Protein AF-A0A8J6B3V7-F1 (afdb_monomer)

Foldseek 3Di:
DLVVVVVVCVVVVADDDPLVSVLLCVLCVNPPVSSVVQVVVQVVVDPPHDSPGDRDDDPVVVVVVVLVVVVVVDPDPVVVVVSVVVVVVVVVVVVVVVVVVVVVVVD

Sequence (107 aa):
VCAVLFNVCRKEGLVLPQELARKIAEKSGRNLRKALLMCEACRVQQYPFSSDQDVPETDWEVYVKETANVIVSQQNPQRFAYFDSEKRKFISRTRNWMKRCQTVRRH

Mean predicted aligned error: 10.7 Å

Organism: Eleutherodactylus coqui (NCBI:txid57060)

Nearest PDB structures (foldseek):
  8ui8-assembly1_E  TM=9.434E-01  e=9.114E-09  Homo sapiens
  8twa-assembly1_5  TM=8.868E-01  e=5.435E-03  Saccharomyces cerevisiae
  7tid-assembly1_E  TM=8.868E-01  e=5.435E-03  Saccharomyces cerevisiae
  6vvo-assembly1_C  TM=5.143E-01  e=1.517E+00  Homo sapiens

Structure (mmCIF, N/CA/C/O backbone):
data_AF-A0A8J6B3V7-F1
#
_entry.id   AF-A0A8J6B3V7-F1
#
loop_
_atom_site.group_PDB
_atom_site.id
_atom_site.type_symbol
_atom_site.label_atom_id
_atom_site.label_alt_id
_atom_site.label_comp_id
_atom_site.label_asym_id
_atom_site.label_e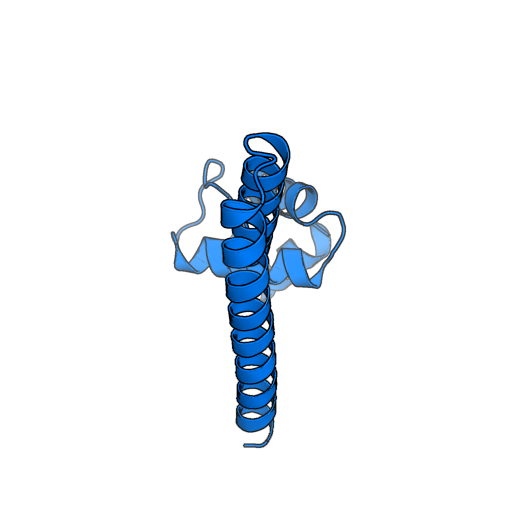ntity_id
_atom_site.label_seq_id
_atom_site.pdbx_PDB_ins_code
_atom_site.Cartn_x
_atom_site.Cartn_y
_atom_site.Cartn_z
_atom_site.occupancy
_atom_site.B_iso_or_equiv
_atom_site.auth_seq_id
_atom_site.auth_comp_id
_atom_site.auth_asym_id
_atom_site.auth_atom_id
_atom_site.pdbx_PDB_model_num
ATOM 1 N N . VAL A 1 1 ? -10.271 -10.174 4.214 1.00 81.94 1 VAL A N 1
ATOM 2 C CA . VAL A 1 1 ? -9.174 -9.221 4.521 1.00 81.94 1 VAL A CA 1
ATOM 3 C C . VAL A 1 1 ? -9.661 -8.091 5.424 1.00 81.94 1 VAL A C 1
ATOM 5 O O . VAL A 1 1 ? -9.119 -7.976 6.512 1.00 81.94 1 VAL A O 1
ATOM 8 N N . CYS A 1 2 ? -10.722 -7.350 5.067 1.00 85.38 2 CYS A N 1
ATOM 9 C CA . CYS A 1 2 ? -11.239 -6.232 5.881 1.00 85.38 2 CYS A CA 1
ATOM 10 C C . CYS A 1 2 ? -11.523 -6.592 7.349 1.00 85.38 2 CYS A C 1
ATOM 12 O O . CYS A 1 2 ? -11.068 -5.888 8.238 1.00 85.38 2 CYS A O 1
ATOM 14 N N . ALA A 1 3 ? -12.197 -7.717 7.622 1.00 87.06 3 ALA A N 1
ATOM 15 C CA . ALA A 1 3 ? -12.491 -8.143 8.997 1.00 87.06 3 ALA A CA 1
ATOM 16 C C . ALA A 1 3 ? -11.227 -8.318 9.862 1.00 87.06 3 ALA A C 1
ATOM 18 O O . ALA A 1 3 ? -11.225 -7.989 11.044 1.00 87.06 3 ALA A O 1
ATOM 19 N N . VAL A 1 4 ? -10.128 -8.794 9.267 1.00 90.00 4 VAL A N 1
ATOM 20 C CA . VAL A 1 4 ? -8.851 -8.943 9.977 1.00 90.00 4 VAL A CA 1
ATOM 21 C C . VAL A 1 4 ? -8.200 -7.580 10.213 1.00 90.00 4 VAL A C 1
ATOM 23 O O . VAL A 1 4 ? -7.708 -7.351 11.310 1.00 90.00 4 VAL A O 1
ATOM 26 N N . LEU A 1 5 ? -8.254 -6.665 9.236 1.00 88.12 5 LEU A N 1
ATOM 27 C CA . LEU A 1 5 ? -7.763 -5.290 9.401 1.00 88.12 5 LEU A CA 1
ATOM 28 C C . LEU A 1 5 ? -8.483 -4.576 10.547 1.00 88.12 5 LEU A C 1
ATOM 30 O O . LEU A 1 5 ? -7.827 -4.055 11.439 1.00 88.12 5 LEU A O 1
ATOM 34 N N . PHE A 1 6 ? -9.816 -4.644 10.590 1.00 91.06 6 PHE A N 1
ATOM 35 C CA . PHE A 1 6 ? -10.590 -4.079 11.697 1.00 91.06 6 PHE A CA 1
ATOM 36 C C . PHE A 1 6 ? -10.218 -4.695 13.043 1.00 91.06 6 PHE A C 1
ATOM 38 O O . PHE A 1 6 ? -10.058 -3.972 14.021 1.00 91.06 6 PHE A O 1
ATOM 45 N N . ASN A 1 7 ? -10.038 -6.016 13.103 1.00 90.88 7 ASN A N 1
ATOM 46 C CA . ASN A 1 7 ? -9.635 -6.685 14.337 1.00 90.88 7 ASN A CA 1
ATOM 47 C C . ASN A 1 7 ? -8.241 -6.248 14.811 1.00 90.88 7 ASN A C 1
ATOM 49 O O . ASN A 1 7 ? -8.047 -6.093 16.015 1.00 90.88 7 ASN A O 1
ATOM 53 N N . VAL A 1 8 ? -7.282 -6.053 13.899 1.00 89.06 8 VAL A N 1
ATOM 54 C CA . VAL A 1 8 ? -5.933 -5.572 14.241 1.00 89.06 8 VAL A CA 1
ATOM 55 C C . VAL A 1 8 ? -5.981 -4.110 14.680 1.00 89.06 8 VAL A C 1
ATOM 57 O O . VAL A 1 8 ? -5.529 -3.808 15.779 1.00 89.06 8 VAL A O 1
ATOM 60 N N . CYS A 1 9 ? -6.620 -3.228 13.908 1.00 86.94 9 CYS A N 1
ATOM 61 C CA . CYS A 1 9 ? -6.763 -1.817 14.274 1.00 86.94 9 CYS A CA 1
ATOM 62 C C . CYS A 1 9 ? -7.479 -1.646 15.619 1.00 86.94 9 CYS A C 1
ATOM 64 O O . CYS A 1 9 ? -7.008 -0.891 16.462 1.00 86.94 9 CYS A O 1
ATOM 66 N N . ARG A 1 10 ? -8.544 -2.416 15.882 1.00 89.25 10 ARG A N 1
ATOM 67 C CA . ARG A 1 10 ? -9.252 -2.392 17.171 1.00 89.25 10 ARG A CA 1
ATOM 68 C C . ARG A 1 10 ? -8.360 -2.826 18.334 1.00 89.25 10 ARG A C 1
ATOM 70 O O . ARG A 1 10 ? -8.460 -2.249 19.410 1.00 89.25 10 ARG A O 1
ATOM 77 N N . LYS A 1 11 ? -7.496 -3.829 18.137 1.00 89.94 11 LYS A N 1
ATOM 78 C CA . LYS A 1 11 ? -6.517 -4.253 19.155 1.00 89.94 11 LYS A CA 1
ATOM 79 C C . LYS A 1 11 ? -5.448 -3.192 19.414 1.00 89.94 11 LYS A C 1
ATOM 81 O O . LYS A 1 11 ? -4.984 -3.087 20.540 1.00 89.94 11 LYS A O 1
ATOM 86 N N . GLU A 1 12 ? -5.089 -2.410 18.401 1.00 87.44 12 GLU A N 1
ATOM 87 C CA . GLU A 1 12 ? -4.158 -1.283 18.531 1.00 87.44 12 GLU A CA 1
ATOM 88 C C . GLU A 1 12 ? -4.825 0.020 19.010 1.00 87.44 12 GLU A C 1
ATOM 90 O O . GLU A 1 12 ? -4.152 1.038 19.134 1.00 87.44 12 GLU A O 1
ATOM 95 N N . GLY A 1 13 ? -6.137 0.017 19.280 1.00 86.06 13 GLY A N 1
ATOM 96 C CA . GLY A 1 13 ? -6.875 1.224 19.674 1.00 86.06 13 GLY A CA 1
ATOM 97 C C . GLY A 1 13 ? -7.067 2.237 18.538 1.00 86.06 13 GLY A C 1
ATOM 98 O O . GLY A 1 13 ? -7.348 3.405 18.792 1.00 86.06 13 GLY A O 1
ATOM 99 N N . LEU A 1 14 ? -6.917 1.805 17.285 1.00 87.00 14 LEU A N 1
ATOM 100 C CA . LEU A 1 14 ? -7.041 2.632 16.090 1.00 87.00 14 LEU A CA 1
ATOM 101 C C . LEU A 1 14 ? -8.441 2.508 15.475 1.00 87.00 14 LEU A C 1
ATOM 103 O O . LEU A 1 14 ? -8.990 1.409 15.350 1.00 87.00 14 LEU A O 1
ATOM 107 N N . VAL A 1 15 ? -8.988 3.630 15.006 1.00 86.94 15 VAL A N 1
ATOM 108 C CA . VAL A 1 15 ? -10.276 3.673 14.299 1.00 86.94 15 VAL A CA 1
ATOM 109 C C . VAL A 1 15 ? -10.023 3.723 12.797 1.00 86.94 15 VAL A C 1
ATOM 111 O O . VAL A 1 15 ? -9.704 4.775 12.254 1.00 86.94 15 VAL A O 1
ATOM 114 N N . LEU A 1 16 ? -10.148 2.578 12.125 1.00 87.00 16 LEU A N 1
ATOM 115 C CA . LEU A 1 16 ? -9.975 2.478 10.675 1.00 87.00 16 LEU A CA 1
ATOM 116 C C . LEU A 1 16 ? -11.303 2.776 9.949 1.00 87.00 16 LEU A C 1
ATOM 118 O O . LEU A 1 16 ? -12.278 2.059 10.184 1.00 87.00 16 LEU A O 1
ATOM 122 N N . PRO A 1 17 ? -11.365 3.766 9.040 1.00 90.81 17 PRO A N 1
ATOM 123 C CA . PRO A 1 17 ? -12.538 4.003 8.204 1.00 90.81 17 PRO A CA 1
ATOM 124 C C . PRO A 1 17 ? -12.821 2.815 7.278 1.00 90.81 17 PRO A C 1
ATOM 126 O O . PRO A 1 17 ? -11.906 2.219 6.703 1.00 90.81 17 PRO A O 1
ATOM 129 N N . GLN A 1 18 ? -14.100 2.494 7.078 1.00 89.50 18 GLN A N 1
ATOM 130 C CA . GLN A 1 18 ? -14.498 1.348 6.255 1.00 89.50 18 GLN A CA 1
ATOM 131 C C . GLN A 1 18 ? -14.092 1.490 4.786 1.00 89.50 18 GLN A C 1
ATOM 133 O O . GLN A 1 18 ? -13.691 0.504 4.163 1.00 89.50 18 GLN A O 1
ATOM 138 N N . GLU A 1 19 ? -14.137 2.706 4.246 1.00 90.69 19 GLU A N 1
ATOM 139 C CA . GLU A 1 19 ? -13.707 2.964 2.872 1.00 90.69 19 GLU A CA 1
ATOM 140 C C . GLU A 1 19 ? -12.214 2.703 2.676 1.00 90.69 19 GLU A C 1
ATOM 142 O O . GLU A 1 19 ? -11.828 2.025 1.722 1.00 90.69 19 GLU A O 1
ATOM 147 N N . LEU A 1 20 ? -11.382 3.156 3.619 1.00 89.25 20 LEU A N 1
ATOM 148 C CA . LEU A 1 20 ? -9.942 2.912 3.592 1.00 89.25 20 LEU A CA 1
ATOM 149 C C . LEU A 1 20 ? -9.639 1.413 3.725 1.00 89.25 20 LEU A C 1
ATOM 151 O O . LEU A 1 20 ? -8.838 0.870 2.965 1.00 89.25 20 LEU A O 1
ATOM 155 N N . ALA A 1 21 ? -10.342 0.705 4.615 1.00 90.00 21 ALA A N 1
ATOM 156 C CA . ALA A 1 21 ? -10.212 -0.746 4.757 1.00 90.00 21 ALA A CA 1
ATOM 157 C C . ALA A 1 21 ? -10.544 -1.495 3.452 1.00 90.00 21 ALA A C 1
ATOM 159 O O . ALA A 1 21 ? -9.858 -2.461 3.103 1.00 90.00 21 ALA A O 1
ATOM 160 N N . ARG A 1 22 ? -11.573 -1.047 2.715 1.00 90.81 22 ARG A N 1
ATOM 161 C CA . ARG A 1 22 ? -11.935 -1.603 1.403 1.00 90.81 22 ARG A CA 1
ATOM 162 C C . ARG A 1 22 ? -10.851 -1.325 0.363 1.00 90.81 22 ARG A C 1
ATOM 164 O O . ARG A 1 22 ? -10.407 -2.269 -0.287 1.00 90.81 22 ARG A O 1
ATOM 171 N N . LYS A 1 23 ? -10.368 -0.080 0.266 1.00 90.88 23 LYS A N 1
ATOM 172 C CA . LYS A 1 23 ? -9.271 0.306 -0.643 1.00 90.88 23 LYS A CA 1
ATOM 173 C C . LYS A 1 23 ? -8.016 -0.543 -0.400 1.00 90.88 23 LYS A C 1
ATOM 175 O O . LYS A 1 23 ? -7.441 -1.078 -1.347 1.00 90.88 23 LYS A O 1
ATOM 180 N N . ILE A 1 24 ? -7.625 -0.740 0.863 1.00 89.25 24 ILE A N 1
ATOM 181 C CA . ILE A 1 24 ? -6.488 -1.598 1.236 1.00 89.25 24 ILE A CA 1
ATOM 182 C C . ILE A 1 24 ? -6.753 -3.055 0.836 1.00 89.25 24 ILE A C 1
ATOM 184 O O . ILE A 1 24 ? -5.882 -3.716 0.269 1.00 89.25 24 ILE A O 1
ATOM 188 N N . ALA A 1 25 ? -7.950 -3.582 1.103 1.00 90.31 25 ALA A N 1
ATOM 189 C CA . ALA A 1 25 ? -8.290 -4.955 0.744 1.00 90.31 25 ALA A CA 1
ATOM 190 C C . ALA A 1 25 ? -8.238 -5.195 -0.774 1.00 90.31 25 ALA A C 1
ATOM 192 O O . ALA A 1 25 ? -7.728 -6.235 -1.195 1.00 90.31 25 ALA A O 1
ATOM 193 N N . GLU A 1 26 ? -8.683 -4.230 -1.578 1.00 90.44 26 GLU A N 1
ATOM 194 C CA . GLU A 1 26 ? -8.605 -4.270 -3.041 1.00 90.44 26 GLU A CA 1
ATOM 195 C C . GLU A 1 26 ? -7.153 -4.180 -3.533 1.00 90.44 26 GLU A C 1
ATOM 197 O O . GLU A 1 26 ? -6.688 -5.105 -4.202 1.00 90.44 26 GLU A O 1
ATOM 202 N N . LYS A 1 27 ? -6.385 -3.155 -3.124 1.00 87.44 27 LYS A N 1
ATOM 203 C CA . LYS A 1 27 ? -4.970 -2.995 -3.532 1.00 87.44 27 LYS A CA 1
ATOM 204 C C . LYS A 1 27 ? -4.065 -4.139 -3.047 1.00 87.44 27 LYS A C 1
ATOM 206 O O . LYS A 1 27 ? -3.042 -4.449 -3.666 1.00 87.44 27 LYS A O 1
ATOM 211 N N . SER A 1 28 ? -4.422 -4.794 -1.943 1.00 86.75 28 SER A N 1
ATOM 212 C CA . SER A 1 28 ? -3.657 -5.929 -1.415 1.00 86.75 28 SER A CA 1
ATOM 213 C C . SER A 1 28 ? -3.825 -7.221 -2.223 1.00 86.75 28 SER A C 1
ATOM 215 O O . SER A 1 28 ? -3.044 -8.151 -2.022 1.00 86.75 28 SER A O 1
ATOM 217 N N . GLY A 1 29 ? -4.821 -7.321 -3.114 1.00 87.56 29 GLY A N 1
ATOM 218 C CA . GLY A 1 29 ? -5.013 -8.498 -3.969 1.00 87.56 29 GLY A CA 1
ATOM 219 C C . GLY A 1 29 ? -5.237 -9.797 -3.184 1.00 87.56 29 GLY A C 1
ATOM 220 O O . GLY A 1 29 ? -4.670 -10.832 -3.521 1.00 87.56 29 GLY A O 1
ATOM 221 N N . ARG A 1 30 ? -6.021 -9.746 -2.096 1.00 85.81 30 ARG A N 1
ATOM 222 C CA . ARG A 1 30 ? -6.260 -10.866 -1.152 1.00 85.81 30 ARG A CA 1
ATOM 223 C C . ARG A 1 30 ? -5.018 -11.328 -0.366 1.00 85.81 30 ARG A C 1
ATOM 225 O O . ARG A 1 30 ? -5.109 -12.306 0.376 1.00 85.81 30 ARG A O 1
ATOM 232 N N . ASN A 1 31 ? -3.890 -10.620 -0.448 1.00 88.50 31 ASN A N 1
ATOM 233 C CA . ASN A 1 31 ? -2.703 -10.899 0.357 1.00 88.50 31 ASN A CA 1
ATOM 234 C C . ASN A 1 31 ? -2.789 -10.189 1.716 1.00 88.50 31 ASN A C 1
ATOM 236 O O . ASN A 1 31 ? -2.596 -8.979 1.827 1.00 88.50 31 ASN A O 1
ATOM 240 N N . LEU A 1 32 ? -3.044 -10.959 2.776 1.00 87.25 32 LEU A N 1
ATOM 241 C CA . LEU A 1 32 ? -3.232 -10.413 4.121 1.00 87.25 32 LEU A CA 1
ATOM 242 C C . LEU A 1 32 ? -1.975 -9.730 4.682 1.00 87.25 32 LEU A C 1
ATOM 244 O O . LEU A 1 32 ? -2.087 -8.692 5.326 1.00 87.25 32 LEU A O 1
ATOM 248 N N . ARG A 1 33 ? -0.779 -10.274 4.420 1.00 88.00 33 ARG A N 1
ATOM 249 C CA . ARG A 1 33 ? 0.477 -9.651 4.871 1.00 88.00 33 ARG A CA 1
ATOM 250 C C . ARG A 1 33 ? 0.669 -8.290 4.206 1.00 88.00 33 ARG A C 1
ATOM 252 O O . ARG A 1 33 ? 1.024 -7.332 4.882 1.00 88.00 33 ARG A O 1
ATOM 259 N N . LYS A 1 34 ? 0.398 -8.207 2.900 1.00 86.38 34 LYS A N 1
ATOM 260 C CA . LYS A 1 34 ? 0.453 -6.948 2.148 1.00 86.38 34 LYS A CA 1
ATOM 261 C C . LYS A 1 34 ? -0.559 -5.936 2.692 1.00 86.38 34 LYS A C 1
ATOM 263 O O . LYS A 1 34 ? -0.199 -4.788 2.905 1.00 86.38 34 LYS A O 1
ATOM 268 N N . ALA A 1 35 ? -1.785 -6.374 2.982 1.00 89.50 35 ALA A N 1
ATOM 269 C CA . ALA A 1 35 ? -2.825 -5.520 3.552 1.00 89.50 35 ALA A CA 1
ATOM 270 C C . ALA A 1 35 ? -2.424 -4.910 4.907 1.00 89.50 35 ALA A C 1
ATOM 272 O O . ALA A 1 35 ? -2.651 -3.725 5.129 1.00 89.50 35 ALA A O 1
ATOM 273 N N . LEU A 1 36 ? -1.809 -5.699 5.797 1.00 88.00 36 LEU A N 1
ATOM 274 C CA . LEU A 1 36 ? -1.338 -5.215 7.100 1.00 88.00 36 LEU A CA 1
ATOM 275 C C . LEU A 1 36 ? -0.225 -4.173 6.949 1.00 88.00 36 LEU A C 1
ATOM 277 O O . LEU A 1 36 ? -0.328 -3.093 7.519 1.00 88.00 36 LEU A O 1
ATOM 281 N N . LEU A 1 37 ? 0.777 -4.453 6.110 1.00 88.25 37 LEU A N 1
ATOM 282 C CA . LEU A 1 37 ? 1.864 -3.509 5.827 1.00 88.25 37 LEU A CA 1
ATOM 283 C C . LEU A 1 37 ? 1.351 -2.207 5.196 1.00 88.25 37 LEU A C 1
ATOM 285 O O . LEU A 1 37 ? 1.796 -1.125 5.562 1.00 88.25 37 LEU A O 1
ATOM 289 N N . MET A 1 38 ? 0.387 -2.297 4.275 1.00 88.00 38 MET A N 1
ATOM 290 C CA . MET A 1 38 ? -0.269 -1.124 3.689 1.00 88.00 38 MET A CA 1
ATOM 291 C C . MET A 1 38 ? -1.018 -0.308 4.748 1.00 88.00 38 MET A C 1
ATOM 293 O O . MET A 1 38 ? -0.948 0.916 4.731 1.00 88.00 38 MET A O 1
ATOM 297 N N . CYS A 1 39 ? -1.697 -0.969 5.689 1.00 87.88 39 CYS A N 1
ATOM 298 C CA . CYS A 1 39 ? -2.390 -0.308 6.793 1.00 87.88 39 CYS A CA 1
ATOM 299 C C . CYS A 1 39 ? -1.418 0.419 7.740 1.00 87.88 39 CYS A C 1
ATOM 301 O O . CYS A 1 39 ? -1.680 1.554 8.136 1.00 87.88 39 CYS A O 1
ATOM 303 N N . GLU A 1 40 ? -0.280 -0.198 8.069 1.00 86.94 40 GLU A N 1
ATOM 304 C CA . GLU A 1 40 ? 0.788 0.433 8.856 1.00 86.94 40 GLU A CA 1
ATOM 305 C C . GLU A 1 40 ? 1.396 1.633 8.122 1.00 86.94 40 GLU A C 1
ATOM 307 O O . GLU A 1 40 ? 1.567 2.697 8.715 1.00 86.94 40 GLU A O 1
ATOM 312 N N . ALA A 1 41 ? 1.667 1.495 6.822 1.00 84.88 41 ALA A N 1
ATOM 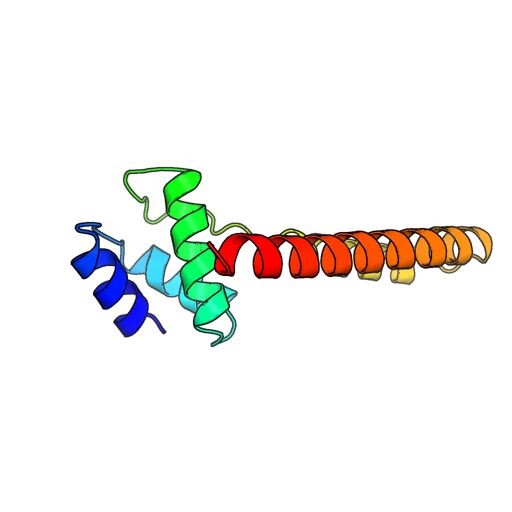313 C CA . ALA A 1 41 ? 2.183 2.582 5.996 1.00 84.88 41 ALA A CA 1
ATOM 314 C C . ALA A 1 41 ? 1.203 3.764 5.932 1.00 84.88 41 ALA A C 1
ATOM 316 O O . ALA A 1 41 ? 1.627 4.910 6.070 1.00 84.88 41 ALA A O 1
ATOM 317 N N . CYS A 1 42 ? -0.104 3.494 5.811 1.00 87.25 42 CYS A N 1
ATOM 318 C CA . CYS A 1 42 ? -1.136 4.530 5.893 1.00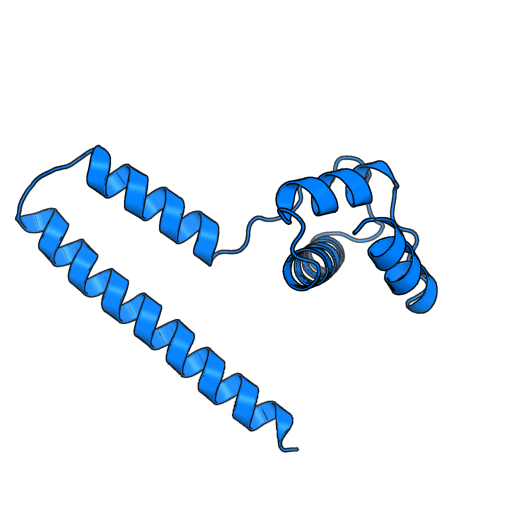 87.25 42 CYS A CA 1
ATOM 319 C C . CYS A 1 42 ? -1.068 5.265 7.240 1.00 87.25 42 CYS A C 1
ATOM 321 O O . CYS A 1 42 ? -1.083 6.492 7.272 1.00 87.25 42 CYS A O 1
ATOM 323 N N . ARG A 1 43 ? -0.922 4.530 8.351 1.00 84.62 43 ARG A N 1
ATOM 324 C CA . ARG A 1 43 ? -0.811 5.128 9.691 1.00 84.62 43 ARG A CA 1
ATOM 325 C C . ARG A 1 43 ? 0.418 6.031 9.820 1.00 84.62 43 ARG A C 1
ATOM 327 O O . ARG A 1 43 ? 0.334 7.081 10.443 1.00 84.62 43 ARG A O 1
ATOM 334 N N . VAL A 1 44 ? 1.556 5.609 9.264 1.00 86.00 44 VAL A N 1
ATOM 335 C CA . VAL A 1 44 ? 2.817 6.372 9.305 1.00 86.00 44 VAL A CA 1
ATOM 336 C C . VAL A 1 44 ? 2.747 7.626 8.434 1.00 86.00 44 VAL A C 1
ATOM 338 O O . VAL A 1 44 ? 3.295 8.653 8.821 1.00 86.00 44 VAL A O 1
ATOM 341 N N . GLN A 1 45 ? 2.080 7.562 7.279 1.00 84.62 45 GLN A N 1
ATOM 342 C CA . GLN A 1 45 ? 1.917 8.725 6.406 1.00 84.62 45 GLN A CA 1
ATOM 343 C C . GLN A 1 45 ? 1.004 9.788 7.013 1.00 84.62 45 GLN A C 1
ATOM 345 O O . GLN A 1 45 ? 1.323 10.972 6.947 1.00 84.62 45 GLN A O 1
ATOM 350 N N . GLN A 1 46 ? -0.133 9.377 7.577 1.00 80.12 46 GLN A N 1
ATOM 351 C CA . GLN A 1 46 ? -1.107 10.304 8.132 1.00 80.12 46 GLN A CA 1
ATOM 352 C C . GLN A 1 46 ? -1.959 9.624 9.205 1.00 80.12 46 GLN A C 1
ATOM 354 O O . GLN A 1 46 ? -2.581 8.587 8.971 1.00 80.12 46 GLN A O 1
ATOM 359 N N . TYR A 1 47 ? -2.036 10.265 10.371 1.00 82.38 47 TYR A N 1
ATOM 360 C CA . TYR A 1 47 ? -2.974 9.908 11.426 1.00 82.38 47 TYR A CA 1
ATOM 361 C C . TYR A 1 47 ? -3.566 11.182 12.055 1.00 82.38 47 TYR A C 1
ATOM 363 O O . TYR A 1 47 ? -2.795 12.108 12.319 1.00 82.38 47 TYR A O 1
ATOM 371 N N . PRO A 1 48 ? -4.888 11.263 12.321 1.00 85.12 48 PRO A N 1
ATOM 372 C CA . PRO A 1 48 ? -5.923 10.226 12.176 1.00 85.12 48 PRO A CA 1
ATOM 373 C C . PRO A 1 48 ? -6.189 9.791 10.728 1.00 85.12 48 PRO A C 1
ATOM 375 O O . PRO A 1 48 ? -5.948 10.550 9.791 1.00 85.12 48 PRO A O 1
ATOM 378 N N . PHE A 1 49 ? -6.687 8.563 10.551 1.00 86.56 49 PHE A N 1
ATOM 379 C CA . PHE A 1 49 ? -7.026 8.034 9.228 1.00 86.56 49 PHE A CA 1
ATOM 380 C C . PHE A 1 49 ? -8.124 8.865 8.551 1.00 86.56 49 PHE A C 1
ATOM 382 O O . PHE A 1 49 ? -9.126 9.208 9.180 1.00 86.56 49 PHE A O 1
ATOM 389 N N . SER A 1 50 ? -7.969 9.106 7.249 1.00 86.56 50 SER A N 1
ATOM 390 C CA . SER A 1 50 ? -8.998 9.713 6.395 1.00 86.56 50 SER A CA 1
ATOM 391 C C . SER A 1 50 ? -9.590 8.674 5.436 1.00 86.56 50 SER A C 1
ATOM 393 O 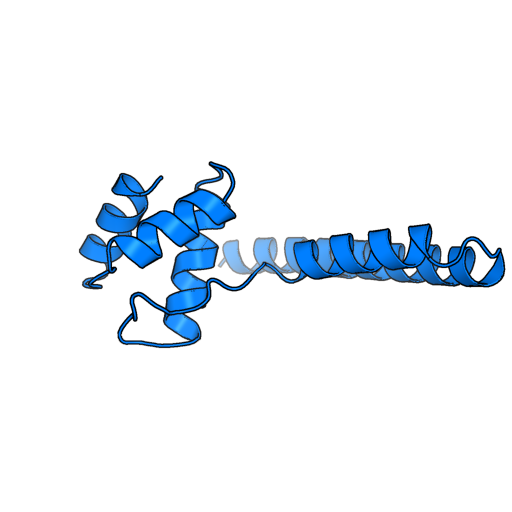O . SER A 1 50 ? -8.893 7.755 5.002 1.00 86.56 50 SER A O 1
ATOM 395 N N . SER A 1 51 ? -10.870 8.803 5.077 1.00 83.12 51 SER A N 1
ATOM 396 C CA . SER A 1 51 ? -11.519 7.969 4.049 1.00 83.12 51 SER A CA 1
ATOM 397 C C . SER A 1 51 ? -10.880 8.145 2.667 1.00 83.12 51 SER A C 1
ATOM 399 O O . SER A 1 51 ? -10.760 7.180 1.904 1.00 83.12 51 SER A O 1
ATOM 401 N N . ASP A 1 52 ? -10.406 9.357 2.376 1.00 82.69 52 ASP A N 1
ATOM 402 C CA . ASP A 1 52 ? -9.811 9.746 1.091 1.00 82.69 52 ASP A CA 1
ATOM 403 C C . ASP A 1 52 ? -8.294 9.596 1.041 1.00 82.69 52 ASP A C 1
ATOM 405 O O . ASP A 1 52 ? -7.667 9.930 0.038 1.00 82.69 52 ASP A O 1
ATOM 409 N N . GLN A 1 53 ? -7.698 9.047 2.097 1.00 84.12 53 GLN A N 1
ATOM 410 C CA . GLN A 1 53 ? -6.270 8.789 2.133 1.00 84.12 53 GLN A CA 1
ATOM 411 C C . GLN A 1 53 ? -5.861 7.839 0.998 1.00 84.12 53 GLN A C 1
ATOM 413 O O . GLN A 1 53 ? -6.495 6.798 0.779 1.00 84.12 53 GLN A O 1
ATOM 418 N N . ASP A 1 54 ? -4.790 8.191 0.282 1.00 83.38 54 ASP A N 1
ATOM 419 C CA . ASP A 1 54 ? -4.220 7.283 -0.705 1.00 83.38 54 ASP A CA 1
ATOM 420 C C . ASP A 1 54 ? -3.477 6.145 -0.003 1.00 83.38 54 ASP A C 1
ATOM 422 O O . ASP A 1 54 ? -2.784 6.327 0.998 1.00 83.38 54 ASP A O 1
ATOM 426 N N . VAL A 1 55 ? -3.653 4.943 -0.538 1.00 85.44 55 VAL A N 1
ATOM 427 C CA . VAL A 1 55 ? -2.994 3.745 -0.029 1.00 85.44 55 VAL A CA 1
ATOM 428 C C . VAL A 1 55 ? -1.678 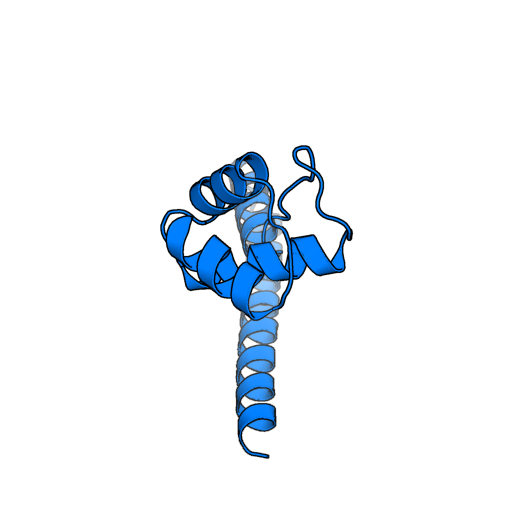3.607 -0.787 1.00 85.44 55 VAL A C 1
ATOM 430 O O . VAL A 1 55 ? -1.734 3.293 -1.984 1.00 85.44 55 VAL A O 1
ATOM 433 N N . PRO A 1 56 ? -0.516 3.802 -0.138 1.00 77.56 56 PRO A N 1
ATOM 434 C CA . PRO A 1 56 ? 0.763 3.742 -0.825 1.00 77.56 56 PRO A CA 1
ATOM 435 C C . PRO A 1 56 ? 0.968 2.373 -1.474 1.00 77.56 56 PRO A C 1
ATOM 437 O O . PRO A 1 56 ? 0.770 1.324 -0.850 1.00 77.56 56 PRO A O 1
ATOM 440 N N . GLU A 1 57 ? 1.363 2.381 -2.747 1.00 76.50 57 GLU A N 1
ATOM 441 C CA . GLU A 1 57 ? 1.899 1.184 -3.387 1.00 76.50 57 GLU A CA 1
ATOM 442 C C . GLU A 1 57 ? 3.275 0.873 -2.799 1.00 76.50 57 GLU A C 1
ATOM 444 O O . GLU A 1 57 ? 4.034 1.764 -2.428 1.00 76.50 57 GLU A O 1
ATOM 449 N N . THR A 1 58 ? 3.608 -0.408 -2.687 1.00 71.69 58 THR A N 1
ATOM 450 C CA . THR A 1 58 ? 4.932 -0.801 -2.203 1.00 71.69 58 THR A CA 1
ATOM 451 C C . THR A 1 58 ? 5.995 -0.457 -3.248 1.00 71.69 58 THR A C 1
ATOM 453 O O . THR A 1 58 ? 5.800 -0.781 -4.417 1.00 71.69 58 THR A O 1
ATOM 456 N N . ASP A 1 59 ? 7.142 0.090 -2.833 1.00 67.00 59 ASP A N 1
ATOM 457 C CA . ASP A 1 59 ? 8.228 0.545 -3.727 1.00 67.00 59 ASP A CA 1
ATOM 458 C C . ASP A 1 59 ? 8.636 -0.477 -4.805 1.00 67.00 59 ASP A C 1
ATOM 460 O O . ASP A 1 59 ? 8.976 -0.118 -5.930 1.00 67.00 59 ASP A O 1
ATOM 464 N N . TRP A 1 60 ? 8.584 -1.777 -4.489 1.00 72.12 60 TRP A N 1
ATOM 465 C CA . TRP A 1 60 ? 8.904 -2.835 -5.450 1.00 72.12 60 TRP A CA 1
ATOM 466 C C . TRP A 1 60 ? 7.859 -2.984 -6.567 1.00 72.12 60 TRP A C 1
ATOM 468 O O . TRP A 1 60 ? 8.227 -3.341 -7.682 1.00 72.12 60 TRP A O 1
ATOM 478 N N . GLU A 1 61 ? 6.577 -2.717 -6.301 1.00 73.25 61 GLU A N 1
ATOM 479 C CA . GLU A 1 61 ? 5.514 -2.759 -7.318 1.00 73.25 61 GLU A CA 1
ATOM 480 C C . GLU A 1 61 ? 5.657 -1.594 -8.287 1.00 73.25 61 GLU A C 1
ATOM 482 O O . GLU A 1 61 ? 5.562 -1.797 -9.498 1.00 73.25 61 GLU A O 1
ATOM 487 N N . VAL A 1 62 ? 5.966 -0.407 -7.759 1.00 77.31 62 VAL A N 1
ATOM 488 C CA . VAL A 1 62 ? 6.271 0.783 -8.560 1.00 77.31 62 VAL A CA 1
ATOM 489 C C . VAL A 1 62 ? 7.484 0.510 -9.444 1.00 77.31 62 VAL A C 1
ATOM 491 O O . VAL A 1 62 ? 7.392 0.637 -10.662 1.00 77.31 62 VAL A O 1
ATOM 494 N N . TYR A 1 63 ? 8.577 0.004 -8.865 1.00 73.62 63 TYR A N 1
ATOM 495 C CA . TYR A 1 63 ? 9.787 -0.330 -9.617 1.00 73.62 63 TYR A CA 1
ATOM 496 C C . TYR A 1 63 ? 9.534 -1.357 -10.730 1.00 73.62 63 TYR A C 1
ATOM 498 O O . TYR A 1 63 ? 10.036 -1.203 -11.843 1.00 73.62 63 TYR A O 1
ATOM 506 N N . VAL A 1 64 ? 8.745 -2.406 -10.466 1.00 77.75 64 VAL A N 1
ATOM 507 C CA . VAL A 1 64 ? 8.402 -3.417 -11.481 1.00 77.75 64 VAL A CA 1
ATOM 508 C C . VAL A 1 64 ? 7.547 -2.815 -12.597 1.00 77.75 64 VAL A C 1
ATOM 510 O O . VAL A 1 64 ? 7.835 -3.073 -13.767 1.00 77.75 64 VAL A O 1
ATOM 513 N N . LYS A 1 65 ? 6.537 -1.998 -12.266 1.00 80.69 65 LYS A N 1
ATOM 514 C CA . LYS A 1 65 ? 5.695 -1.307 -13.257 1.00 80.69 65 LYS A CA 1
ATOM 515 C C . LYS A 1 65 ? 6.514 -0.351 -14.120 1.00 80.69 65 LYS A C 1
ATOM 517 O O . LYS A 1 65 ? 6.421 -0.409 -15.343 1.00 80.69 65 LYS A O 1
ATOM 522 N N . GLU A 1 66 ? 7.341 0.487 -13.502 1.00 81.44 66 GLU A N 1
ATOM 523 C CA . GLU A 1 66 ? 8.241 1.397 -14.211 1.00 81.44 66 GLU A CA 1
ATOM 524 C C . GLU A 1 66 ? 9.183 0.620 -15.126 1.00 81.44 66 GLU A C 1
ATOM 526 O O . GLU A 1 66 ? 9.268 0.918 -16.314 1.00 81.44 66 GLU A O 1
ATOM 531 N N . THR A 1 67 ? 9.818 -0.437 -14.614 1.00 75.69 67 THR A N 1
ATOM 532 C CA . THR A 1 67 ? 10.717 -1.287 -15.405 1.00 75.69 67 THR A CA 1
ATOM 533 C C . THR A 1 67 ? 9.996 -1.894 -16.610 1.00 75.69 67 THR A C 1
ATOM 535 O O . THR A 1 67 ? 10.517 -1.837 -17.722 1.00 75.69 67 THR A O 1
ATOM 538 N N . ALA A 1 68 ? 8.787 -2.432 -16.424 1.00 77.62 68 ALA A N 1
ATOM 539 C CA . ALA A 1 68 ? 7.985 -2.979 -17.516 1.00 77.62 68 ALA A CA 1
ATOM 540 C C . ALA A 1 68 ? 7.655 -1.908 -18.570 1.00 77.62 68 ALA A C 1
ATOM 542 O O . ALA A 1 68 ? 7.848 -2.142 -19.763 1.00 77.62 68 ALA A O 1
ATOM 543 N N . ASN A 1 69 ? 7.246 -0.713 -18.138 1.00 80.69 69 ASN A N 1
ATOM 544 C CA . ASN A 1 69 ? 6.958 0.409 -19.032 1.00 80.69 69 ASN A CA 1
ATOM 545 C C . ASN A 1 69 ? 8.192 0.849 -19.827 1.00 80.69 69 ASN A C 1
ATOM 547 O O . ASN A 1 69 ? 8.085 1.145 -21.021 1.00 80.69 69 ASN A O 1
ATOM 551 N N . VAL A 1 70 ? 9.380 0.874 -19.212 1.00 75.00 70 VAL A N 1
ATOM 552 C CA . VAL A 1 70 ? 10.589 1.235 -19.960 1.00 75.00 70 VAL A CA 1
ATOM 553 C C . VAL A 1 70 ? 11.020 0.138 -20.941 1.00 75.00 70 VAL A C 1
ATOM 555 O O . VAL A 1 70 ? 11.438 0.457 -22.052 1.00 75.00 70 VAL A O 1
ATOM 558 N N . ILE A 1 71 ? 10.857 -1.144 -20.594 1.00 72.12 71 ILE A N 1
ATOM 559 C CA . ILE A 1 71 ? 11.123 -2.262 -21.519 1.00 72.12 71 ILE A CA 1
ATOM 560 C C . ILE A 1 71 ? 10.209 -2.190 -22.751 1.00 72.12 71 ILE A C 1
ATOM 562 O O . ILE A 1 71 ? 10.668 -2.421 -23.870 1.00 72.12 71 ILE A O 1
ATOM 566 N N . VAL A 1 72 ? 8.926 -1.873 -22.555 1.00 76.25 72 VAL A N 1
ATOM 567 C CA . VAL A 1 72 ? 7.949 -1.763 -23.650 1.00 76.25 72 VAL A CA 1
ATOM 568 C C . VAL A 1 72 ? 8.210 -0.522 -24.508 1.00 76.25 72 VAL A C 1
ATOM 570 O O . VAL A 1 72 ? 8.105 -0.594 -25.728 1.00 76.25 7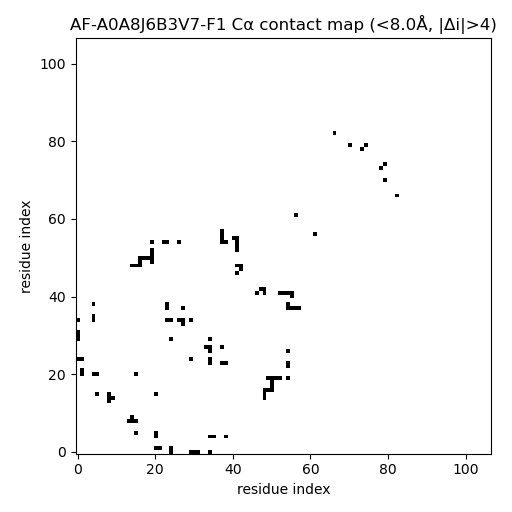2 VAL A O 1
ATOM 573 N N . SER A 1 73 ? 8.579 0.608 -23.899 1.00 75.69 73 SER A N 1
ATOM 574 C CA . SER A 1 73 ? 8.760 1.873 -24.627 1.00 75.69 73 SER A CA 1
ATOM 575 C C . SER A 1 73 ? 10.065 1.973 -25.419 1.00 75.69 73 SER A C 1
ATOM 577 O O . SER A 1 73 ? 10.092 2.672 -26.430 1.00 75.69 73 SER A O 1
ATOM 579 N N . GLN A 1 74 ? 11.150 1.309 -25.002 1.00 62.41 74 GLN A N 1
ATOM 580 C CA . GLN A 1 74 ? 12.432 1.373 -25.712 1.00 62.41 74 GLN A CA 1
ATOM 581 C C . GLN A 1 74 ? 13.118 0.009 -25.803 1.00 62.41 74 GLN A C 1
ATOM 583 O O . GLN A 1 74 ? 13.863 -0.408 -24.918 1.00 62.41 74 GLN A O 1
ATOM 588 N N . GLN A 1 75 ? 12.934 -0.643 -26.948 1.00 64.38 75 GLN A N 1
ATOM 589 C CA . GLN A 1 75 ? 13.597 -1.892 -27.323 1.00 64.38 75 GLN A CA 1
ATOM 590 C C . GLN A 1 75 ? 14.952 -1.604 -28.005 1.00 64.38 75 GLN A C 1
ATOM 592 O O . GLN A 1 75 ? 15.123 -1.896 -29.185 1.00 64.38 75 GLN A O 1
ATOM 597 N N . ASN A 1 76 ? 15.915 -0.986 -27.303 1.00 71.06 76 ASN A N 1
ATOM 598 C CA . ASN A 1 76 ? 17.284 -0.826 -27.823 1.00 71.06 76 ASN A CA 1
ATOM 599 C C . ASN A 1 76 ? 18.327 -1.617 -26.992 1.00 71.06 76 ASN A C 1
ATOM 601 O O . ASN A 1 76 ? 18.143 -1.794 -25.782 1.00 71.06 76 ASN A O 1
ATOM 605 N N . PRO A 1 77 ? 19.431 -2.098 -27.604 1.00 69.62 77 PRO A N 1
ATOM 606 C CA . PRO A 1 77 ? 20.395 -2.979 -26.929 1.00 69.62 77 PRO A CA 1
ATOM 607 C C . PRO A 1 77 ? 21.128 -2.330 -25.742 1.00 69.62 77 PRO A C 1
ATOM 609 O O . PRO A 1 77 ? 21.449 -3.001 -24.762 1.00 69.62 77 PRO A O 1
ATOM 612 N N . GLN A 1 78 ? 21.375 -1.018 -25.799 1.00 73.50 78 GLN A N 1
ATOM 613 C CA . GLN A 1 78 ? 22.098 -0.276 -24.755 1.00 73.50 78 GLN A CA 1
ATOM 614 C C . GLN A 1 78 ? 21.254 -0.127 -23.481 1.00 73.50 78 GLN A C 1
ATOM 616 O O . GLN A 1 78 ? 21.755 -0.265 -22.364 1.00 73.50 78 GLN A O 1
ATOM 621 N N . ARG A 1 79 ? 19.948 0.099 -23.644 1.00 70.19 79 ARG A N 1
ATOM 622 C CA . ARG A 1 79 ? 18.980 0.226 -22.553 1.00 70.19 79 ARG A CA 1
ATOM 623 C C . ARG A 1 79 ? 18.755 -1.114 -21.853 1.00 70.19 79 ARG A C 1
ATOM 625 O O . ARG A 1 79 ? 18.664 -1.145 -20.629 1.00 70.19 79 ARG A O 1
ATOM 632 N N . PHE A 1 80 ? 18.754 -2.222 -22.597 1.00 70.62 80 PHE A N 1
ATOM 633 C CA . PHE A 1 80 ? 18.661 -3.569 -22.023 1.00 70.62 80 PHE A CA 1
ATOM 634 C C . PHE A 1 80 ? 19.825 -3.884 -21.068 1.00 70.62 80 PHE A C 1
ATOM 636 O O . PHE A 1 80 ? 19.593 -4.350 -19.953 1.00 70.62 80 PHE A O 1
ATOM 643 N N . ALA A 1 81 ? 21.066 -3.563 -21.450 1.00 76.50 81 ALA A N 1
ATOM 644 C CA . ALA A 1 81 ? 22.237 -3.767 -20.590 1.00 76.50 81 ALA A CA 1
ATOM 645 C C . ALA A 1 81 ? 22.170 -2.936 -19.293 1.00 76.50 81 ALA A C 1
ATOM 647 O O . ALA A 1 81 ? 22.502 -3.430 -18.212 1.00 76.50 81 ALA A O 1
ATOM 648 N N . TYR A 1 82 ? 21.681 -1.694 -19.381 1.00 76.31 82 TYR A N 1
ATOM 649 C CA . TYR A 1 82 ? 21.421 -0.856 -18.210 1.00 76.31 82 TYR A CA 1
ATOM 650 C C . TYR A 1 82 ? 20.389 -1.503 -17.271 1.00 76.31 82 TYR A C 1
ATOM 652 O O . TYR A 1 82 ? 20.654 -1.643 -16.074 1.00 76.31 82 TYR A O 1
ATOM 660 N N . PHE A 1 83 ? 19.260 -1.986 -17.801 1.00 68.44 83 PHE A N 1
ATOM 661 C CA . PHE A 1 83 ? 18.234 -2.667 -17.001 1.00 68.44 83 PHE A CA 1
ATOM 662 C C . PHE A 1 83 ? 18.728 -3.929 -16.321 1.00 68.44 83 PHE A C 1
ATOM 664 O O . PHE A 1 83 ? 18.417 -4.163 -15.152 1.00 68.44 83 PHE A O 1
ATOM 671 N N . ASP A 1 84 ? 19.510 -4.735 -17.029 1.00 70.44 84 ASP A N 1
ATOM 672 C CA . ASP A 1 84 ? 20.024 -5.973 -16.468 1.00 70.44 84 ASP A CA 1
ATOM 673 C C . ASP A 1 84 ? 21.012 -5.700 -15.318 1.00 70.44 84 ASP A C 1
ATOM 675 O O . ASP A 1 84 ? 21.057 -6.441 -14.332 1.00 70.44 84 ASP A O 1
ATOM 679 N N . SER A 1 85 ? 21.737 -4.576 -15.369 1.00 75.56 85 SER A N 1
ATOM 680 C CA . SER A 1 85 ? 22.567 -4.107 -14.253 1.00 75.56 85 SER A CA 1
ATOM 681 C C . SER A 1 85 ? 21.730 -3.649 -13.047 1.00 75.56 85 SER A C 1
ATOM 683 O O . SER A 1 85 ? 22.034 -4.001 -11.903 1.00 75.56 85 SER A O 1
ATOM 685 N N . GLU A 1 86 ? 20.625 -2.940 -13.284 1.00 75.94 86 GLU A N 1
ATOM 686 C CA . GLU A 1 86 ? 19.797 -2.369 -12.219 1.00 75.94 86 GLU A CA 1
ATOM 687 C C . GLU A 1 86 ? 18.936 -3.427 -11.526 1.00 75.94 86 GLU A C 1
ATOM 689 O O . GLU A 1 86 ? 18.848 -3.463 -10.295 1.00 75.94 86 GLU A O 1
ATOM 694 N N . LYS A 1 87 ? 18.422 -4.393 -12.295 1.00 72.31 87 LYS A N 1
ATOM 695 C CA . LYS A 1 87 ? 17.746 -5.585 -11.773 1.00 72.31 87 LYS A CA 1
ATOM 696 C C . LYS A 1 87 ? 18.646 -6.344 -10.798 1.00 72.31 87 LYS A C 1
ATOM 698 O O . LYS A 1 87 ? 18.196 -6.745 -9.721 1.00 72.31 87 LYS A O 1
ATOM 703 N N . ARG A 1 88 ? 19.936 -6.502 -11.120 1.00 75.00 88 ARG A N 1
ATOM 704 C CA . ARG A 1 88 ? 20.913 -7.132 -10.212 1.00 75.00 88 ARG A CA 1
ATOM 705 C C . ARG A 1 88 ? 21.096 -6.327 -8.926 1.00 75.00 88 ARG A C 1
ATOM 707 O O . ARG A 1 88 ? 21.153 -6.928 -7.851 1.00 75.00 88 ARG A O 1
ATOM 714 N N . LYS A 1 89 ? 21.133 -4.990 -8.997 1.00 77.69 89 LYS A N 1
ATOM 715 C CA . LYS A 1 89 ? 21.203 -4.129 -7.802 1.00 77.69 89 LYS A CA 1
ATOM 716 C C . LYS A 1 89 ? 19.952 -4.254 -6.935 1.00 77.69 89 LYS A C 1
ATOM 718 O O . LYS A 1 89 ? 20.078 -4.368 -5.716 1.00 77.69 89 LYS A O 1
ATOM 723 N N . PHE A 1 90 ? 18.762 -4.297 -7.530 1.00 70.94 90 PHE A N 1
ATOM 724 C CA . PHE A 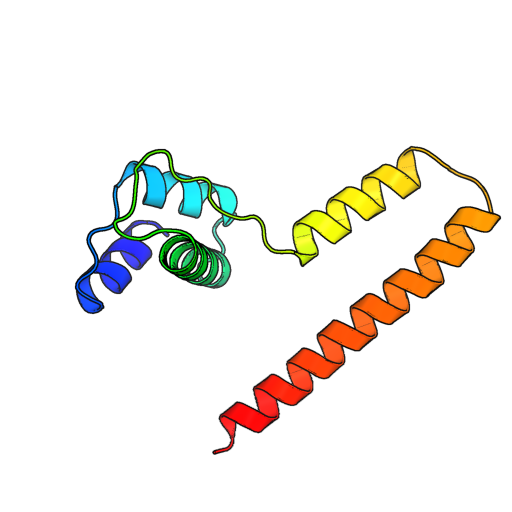1 90 ? 17.512 -4.479 -6.791 1.00 70.94 90 PHE A CA 1
ATOM 725 C C . PHE A 1 90 ? 17.454 -5.844 -6.083 1.00 70.94 90 PHE A C 1
ATOM 727 O O . PHE A 1 90 ? 17.171 -5.921 -4.884 1.00 70.94 90 PHE A O 1
ATOM 734 N N . ILE A 1 91 ? 17.816 -6.925 -6.784 1.00 74.19 91 ILE A N 1
ATOM 735 C CA . ILE A 1 91 ? 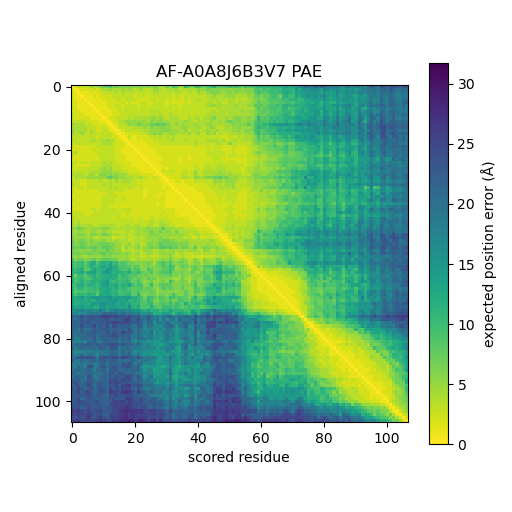17.913 -8.278 -6.204 1.00 74.19 91 ILE A CA 1
ATOM 736 C C . ILE A 1 91 ? 18.956 -8.320 -5.075 1.00 74.19 91 ILE A C 1
ATOM 738 O O . ILE A 1 91 ? 18.745 -8.954 -4.043 1.00 74.19 91 ILE A O 1
ATOM 742 N N . SER A 1 92 ? 20.078 -7.616 -5.233 1.00 75.50 92 SER A N 1
ATOM 743 C CA .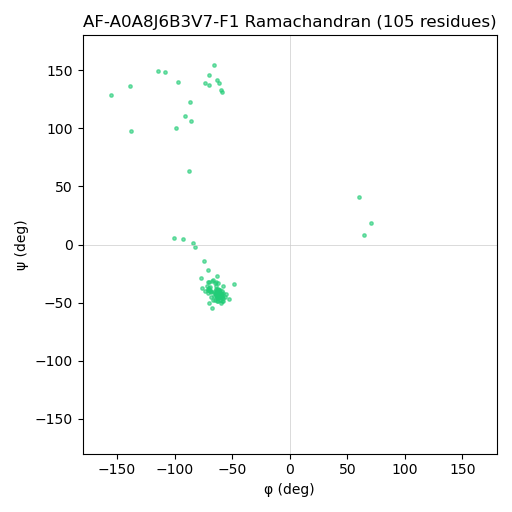 SER A 1 92 ? 21.102 -7.475 -4.192 1.00 75.50 92 SER A CA 1
ATOM 744 C C . SER A 1 92 ? 20.569 -6.746 -2.951 1.00 75.50 92 SER A C 1
ATOM 746 O O . SER A 1 92 ? 20.701 -7.254 -1.834 1.00 75.50 92 SER A O 1
ATOM 748 N N . ARG A 1 93 ? 19.903 -5.595 -3.127 1.00 71.50 93 ARG A N 1
ATOM 749 C CA . ARG A 1 93 ? 19.328 -4.802 -2.025 1.00 71.50 93 ARG A CA 1
ATOM 750 C C . ARG A 1 93 ? 18.259 -5.581 -1.267 1.00 71.50 93 ARG A C 1
ATOM 752 O O . ARG A 1 93 ? 18.304 -5.615 -0.041 1.00 71.50 93 ARG A O 1
ATOM 759 N N . THR A 1 94 ? 17.358 -6.261 -1.972 1.00 65.56 94 THR A N 1
ATOM 760 C CA . THR A 1 94 ? 16.314 -7.095 -1.351 1.00 65.56 94 THR A CA 1
ATOM 761 C C . THR A 1 94 ? 16.901 -8.296 -0.609 1.00 65.56 94 THR A C 1
ATOM 763 O O . THR A 1 94 ? 16.494 -8.576 0.518 1.00 65.56 94 THR A O 1
ATOM 766 N N . ARG A 1 95 ? 17.920 -8.961 -1.169 1.00 68.69 95 ARG A N 1
ATOM 767 C CA . ARG A 1 95 ? 18.636 -10.059 -0.497 1.00 68.69 95 ARG A CA 1
ATOM 768 C C . ARG A 1 95 ? 19.364 -9.584 0.765 1.00 68.69 95 ARG A C 1
ATOM 770 O O . ARG A 1 95 ? 19.321 -10.267 1.786 1.00 68.69 95 ARG A O 1
ATOM 777 N N . ASN A 1 96 ? 20.001 -8.416 0.719 1.00 68.25 96 ASN A N 1
ATOM 778 C CA . ASN A 1 96 ? 20.691 -7.837 1.873 1.00 68.25 96 ASN A CA 1
ATOM 779 C C . ASN A 1 96 ? 19.715 -7.352 2.950 1.00 68.25 96 ASN A C 1
ATOM 781 O O . ASN A 1 96 ? 19.962 -7.579 4.132 1.00 68.25 96 ASN A O 1
ATOM 785 N N . TRP A 1 97 ? 18.585 -6.758 2.563 1.00 60.97 97 TRP A N 1
ATOM 786 C CA . TRP A 1 97 ? 17.514 -6.399 3.492 1.00 60.97 97 TRP A CA 1
ATOM 787 C C . TRP A 1 97 ? 16.935 -7.640 4.185 1.00 60.97 97 TRP A C 1
ATOM 789 O O . TRP A 1 97 ? 16.850 -7.662 5.409 1.00 60.97 97 TRP A O 1
ATOM 799 N N . MET A 1 98 ? 16.666 -8.724 3.443 1.00 54.44 98 MET A N 1
ATOM 800 C CA . MET A 1 98 ? 16.217 -9.999 4.022 1.00 54.44 98 MET A CA 1
ATOM 801 C C . MET A 1 98 ? 17.211 -10.577 5.036 1.00 54.44 98 MET A C 1
ATOM 803 O O . MET A 1 98 ? 16.799 -10.988 6.120 1.00 54.44 98 MET A O 1
ATOM 807 N N . LYS A 1 99 ? 18.514 -10.569 4.722 1.00 63.81 99 LYS A N 1
ATOM 808 C CA . LYS A 1 99 ? 19.558 -10.998 5.668 1.00 63.81 99 LYS A CA 1
ATOM 809 C C . LYS A 1 99 ? 19.537 -10.152 6.942 1.00 63.81 99 LYS A C 1
ATOM 811 O O . LYS A 1 99 ? 19.565 -10.696 8.038 1.00 63.81 99 LYS A O 1
ATOM 816 N N . ARG A 1 100 ? 19.412 -8.832 6.801 1.00 52.22 100 ARG A N 1
ATOM 817 C CA . ARG A 1 100 ? 19.411 -7.879 7.918 1.00 52.22 100 ARG A CA 1
ATOM 818 C C . ARG A 1 100 ? 18.163 -8.016 8.799 1.00 52.22 100 ARG A C 1
ATOM 820 O O . ARG A 1 100 ? 18.280 -8.013 10.019 1.00 52.22 100 ARG A O 1
ATOM 827 N N . CYS A 1 101 ? 16.990 -8.239 8.207 1.00 50.12 101 CYS A N 1
ATOM 828 C CA . CYS A 1 101 ? 15.758 -8.534 8.944 1.00 50.12 101 CYS A CA 1
ATOM 829 C C . CYS A 1 101 ? 15.819 -9.869 9.705 1.00 50.12 101 CYS A C 1
ATOM 831 O O . CYS A 1 101 ? 15.248 -9.975 10.787 1.00 50.12 101 CYS A O 1
ATOM 833 N N . GLN A 1 102 ? 16.520 -10.883 9.182 1.00 53.19 102 GLN A N 1
ATOM 834 C CA . GLN A 1 102 ? 16.752 -12.140 9.906 1.00 53.19 102 GLN A CA 1
ATOM 835 C C . GLN A 1 102 ? 17.724 -11.970 11.082 1.00 53.19 102 GLN A C 1
ATOM 837 O O . GLN A 1 102 ? 17.551 -12.633 12.102 1.00 53.19 102 GLN A O 1
ATOM 842 N N . THR A 1 103 ? 18.704 -11.070 10.973 1.00 51.66 103 THR A N 1
ATOM 843 C CA . THR A 1 103 ? 19.633 -10.749 12.069 1.00 51.66 103 THR A CA 1
ATOM 844 C C . THR A 1 103 ? 18.938 -10.013 13.219 1.00 51.66 103 THR A C 1
ATOM 846 O O . THR A 1 103 ? 19.180 -10.341 14.373 1.00 51.66 103 THR A O 1
ATOM 849 N N . VAL A 1 104 ? 18.024 -9.081 12.925 1.00 50.06 104 VAL A N 1
ATOM 850 C CA . VAL A 1 104 ? 17.281 -8.317 13.953 1.00 50.06 104 VAL A CA 1
ATOM 851 C C . VAL A 1 104 ? 16.253 -9.179 14.706 1.00 50.06 104 VAL A C 1
ATOM 853 O O . VAL A 1 104 ? 15.908 -8.866 15.833 1.00 50.06 104 VAL A O 1
ATOM 856 N N . ARG A 1 105 ? 15.796 -10.302 14.135 1.00 40.69 105 ARG A N 1
ATOM 857 C CA . ARG A 1 105 ? 14.864 -11.244 14.793 1.00 40.69 105 ARG A CA 1
ATOM 858 C C . ARG A 1 105 ? 15.524 -12.253 15.745 1.00 40.69 105 ARG A C 1
ATOM 860 O O . ARG A 1 105 ? 14.814 -13.092 16.293 1.00 40.69 105 ARG A O 1
ATOM 867 N N . ARG A 1 106 ? 16.856 -12.240 15.878 1.00 42.94 106 ARG A N 1
ATOM 868 C CA . ARG A 1 106 ? 17.620 -13.147 16.759 1.00 42.94 106 ARG A CA 1
ATOM 869 C C . ARG A 1 106 ? 18.057 -12.507 18.088 1.00 42.94 106 ARG A C 1
ATOM 871 O O . ARG A 1 106 ? 18.770 -13.167 18.839 1.00 42.94 106 ARG A O 1
ATOM 878 N N . HIS A 1 107 ? 17.625 -11.281 18.379 1.00 37.19 107 HIS A N 1
ATOM 879 C CA . HIS A 1 107 ? 17.816 -10.611 19.666 1.00 37.19 107 HIS A CA 1
ATOM 880 C C . HIS A 1 107 ? 16.477 -10.188 20.256 1.00 37.19 107 HIS A C 1
ATOM 882 O O . HIS A 1 107 ? 15.590 -9.807 19.458 1.00 37.19 107 HIS A O 1
#

Radius of gyration: 17.78 Å; Cα contacts (8 Å, |Δi|>4): 63; chains: 1; bounding box: 37×24×48 Å

Secondary structure (DSSP, 8-state):
-HHHHHHHHHHTT----HHHHHHHHHHTTT-HHHHHHHHHHHHHH-SS--TT---PPPHHHHHHHHHHHHHHH---HHHHHHHHHHHHHHHHHHHHHHHHHHHHTT-

Solvent-accessible surface area (backbone atoms only — not comparable to full-atom values): 6202 Å² total; per-residue (Å²): 99,47,73,57,51,52,55,51,32,53,73,73,75,44,78,76,47,69,60,36,40,48,52,39,36,59,77,28,70,81,36,60,70,52,29,52,54,39,51,51,50,37,49,73,75,44,72,79,71,52,62,83,57,77,74,69,76,56,71,68,59,53,50,50,52,52,50,52,51,48,56,71,74,49,88,46,77,70,57,50,56,52,48,59,54,49,51,51,50,50,55,48,52,54,52,50,50,52,54,50,57,56,59,60,71,75,110

pLDDT: mean 78.16, std 12.07, range [37.19, 91.06]